Protein AF-A0A2G9TQ74-F1 (afdb_monomer_lite)

Radius of gyration: 32.68 Å; chains: 1; bounding box: 80×17×79 Å

Organism: Teladorsagia circumcincta (NCBI:txid45464)

pLDDT: mean 83.74, std 7.34, range [63.59, 93.81]

Sequence (84 aa):
EELDAITEKLAQLEAPTLNSAAKPDANGVYQRLTDHKKYTGAHKERFDAEGKGRGKAGRVDEAENTGYVGAYKNKDTYDKAHKH

Secondary structure (DSSP, 8-state):
-HHHHHHHHHHHSPP---TTPPPP--HHHHHHHS-GGG--GGGGGGB-TTS-B-TTTTTS-----S---TT---TT-HHHH---

InterPro domains:
  IPR008907 Tubulin polymerization-promoting protein [PF05517] (5-74)
  IPR008907 Tubulin polymerization-promoting protein [PTHR12932] (3-82)
  IPR011992 EF-hand domain pair [SSF47473] (3-46)

Foldseek 3Di:
DVVVVVVVVVVPDDDPDPPPPDDDDCVVVVCVVLPLVPDDDLSVLQADPVGHGPPPRSNDDDDPPVVDDPVDPCPPCPCVVDPD

Structure (mmCIF, N/CA/C/O backbone):
data_AF-A0A2G9TQ74-F1
#
_entry.id   AF-A0A2G9TQ74-F1
#
loop_
_atom_site.group_PDB
_atom_site.id
_atom_site.type_symbol
_atom_site.label_atom_id
_atom_site.label_alt_id
_atom_site.label_comp_id
_atom_site.label_asym_id
_atom_site.label_entity_id
_atom_site.label_seq_id
_atom_site.pdbx_PDB_ins_code
_atom_site.Cartn_x
_atom_site.Cartn_y
_atom_site.Cartn_z
_atom_site.occupancy
_atom_site.B_iso_or_equiv
_atom_site.auth_seq_id
_atom_site.auth_comp_id
_atom_site.auth_asym_id
_atom_site.auth_atom_id
_atom_site.pdbx_PDB_model_num
ATOM 1 N N . GLU A 1 1 ? 43.121 -5.737 -38.851 1.00 74.69 1 GLU A N 1
ATOM 2 C CA . GLU A 1 1 ? 42.491 -5.904 -40.180 1.00 74.69 1 GLU A CA 1
ATOM 3 C C . GLU A 1 1 ? 41.154 -6.637 -40.111 1.00 74.69 1 GLU A C 1
ATOM 5 O O . GLU A 1 1 ? 40.139 -5.993 -40.329 1.00 74.69 1 GLU A O 1
ATOM 10 N N . GLU A 1 2 ? 41.087 -7.924 -39.746 1.00 84.75 2 GLU A N 1
ATOM 11 C CA . GLU A 1 2 ? 39.790 -8.638 -39.703 1.00 84.75 2 GLU A CA 1
ATOM 12 C C . GLU A 1 2 ? 38.822 -8.112 -38.629 1.00 84.75 2 GLU A C 1
ATOM 14 O O . GLU A 1 2 ? 37.629 -7.963 -38.888 1.00 84.75 2 GLU A O 1
ATOM 19 N N . LEU A 1 3 ? 39.326 -7.782 -37.435 1.00 84.25 3 LEU A N 1
ATOM 20 C CA . LEU A 1 3 ? 38.509 -7.214 -36.354 1.00 84.25 3 LEU A CA 1
ATOM 21 C C . LEU A 1 3 ? 37.979 -5.818 -36.703 1.00 84.25 3 LEU A C 1
ATOM 23 O O . LEU A 1 3 ? 36.824 -5.505 -36.414 1.00 84.25 3 LEU A O 1
ATOM 27 N N . ASP A 1 4 ? 38.795 -5.006 -37.371 1.00 89.81 4 ASP A N 1
ATOM 28 C CA . ASP A 1 4 ? 38.409 -3.663 -37.808 1.00 89.81 4 ASP A CA 1
ATOM 29 C C . ASP A 1 4 ? 37.304 -3.751 -38.868 1.00 89.81 4 ASP A C 1
ATOM 31 O O . ASP A 1 4 ? 36.274 -3.091 -38.748 1.00 89.81 4 ASP A O 1
ATOM 35 N N . ALA A 1 5 ? 37.449 -4.677 -39.822 1.00 90.31 5 ALA A N 1
ATOM 36 C CA . ALA A 1 5 ? 36.448 -4.939 -40.852 1.00 90.31 5 ALA A CA 1
ATOM 37 C C . ALA A 1 5 ? 35.115 -5.466 -40.284 1.00 90.31 5 ALA A C 1
ATOM 39 O O . ALA A 1 5 ? 34.046 -5.157 -40.814 1.00 90.31 5 ALA A O 1
ATOM 40 N N . ILE A 1 6 ? 35.148 -6.262 -39.210 1.00 87.62 6 ILE A N 1
ATOM 41 C CA . ILE A 1 6 ? 33.933 -6.723 -38.516 1.00 87.62 6 ILE A CA 1
ATOM 42 C C . ILE A 1 6 ? 33.251 -5.553 -37.801 1.00 87.62 6 ILE A C 1
ATOM 44 O O . ILE A 1 6 ? 32.034 -5.399 -37.896 1.00 87.62 6 ILE A O 1
ATOM 48 N N . THR A 1 7 ? 34.027 -4.711 -37.122 1.00 89.31 7 THR A N 1
ATOM 49 C CA . THR A 1 7 ? 33.505 -3.560 -36.373 1.00 89.31 7 THR A CA 1
ATOM 50 C C . THR A 1 7 ? 32.869 -2.533 -37.311 1.00 89.31 7 THR A C 1
ATOM 52 O O . THR A 1 7 ? 31.781 -2.033 -37.034 1.00 89.31 7 THR A O 1
ATOM 55 N N . GLU A 1 8 ? 33.493 -2.280 -38.461 1.00 91.50 8 GLU A N 1
ATOM 56 C CA . GLU A 1 8 ? 32.982 -1.364 -39.482 1.00 91.50 8 GLU A CA 1
ATOM 57 C C . GLU A 1 8 ? 31.676 -1.875 -40.112 1.00 91.50 8 GLU A C 1
ATOM 59 O O . GLU A 1 8 ? 30.713 -1.119 -40.248 1.00 91.50 8 GLU A O 1
ATOM 64 N N . LYS A 1 9 ? 31.581 -3.184 -40.389 1.00 86.19 9 LYS A N 1
ATOM 65 C CA . LYS A 1 9 ? 30.332 -3.813 -40.853 1.00 86.19 9 LYS A CA 1
ATOM 66 C C . LYS A 1 9 ? 29.205 -3.717 -39.826 1.00 86.19 9 LYS A C 1
ATOM 68 O O . LYS A 1 9 ? 28.065 -3.469 -40.205 1.00 86.19 9 LYS A O 1
ATOM 73 N N . LEU A 1 10 ? 29.508 -3.906 -38.540 1.00 83.00 10 LEU A N 1
ATOM 74 C CA . LEU A 1 10 ? 28.524 -3.779 -37.460 1.00 83.00 10 LEU A CA 1
ATOM 75 C C . LEU A 1 10 ? 28.075 -2.328 -37.244 1.00 83.00 10 LEU A C 1
ATOM 77 O O . LEU A 1 10 ? 26.921 -2.106 -36.897 1.00 83.00 10 LEU A O 1
ATOM 81 N N . ALA A 1 11 ? 28.952 -1.351 -37.480 1.00 83.06 11 ALA A N 1
ATOM 82 C CA . ALA A 1 11 ? 28.619 0.070 -37.389 1.00 83.06 11 ALA A CA 1
ATOM 83 C C . ALA A 1 11 ? 27.753 0.565 -38.563 1.00 83.06 11 ALA A C 1
ATOM 85 O O . ALA A 1 11 ? 26.984 1.509 -38.397 1.00 83.06 11 ALA A O 1
ATOM 86 N N . GLN A 1 12 ? 27.869 -0.064 -39.737 1.00 84.38 12 GLN A N 1
ATOM 87 C CA . GLN A 1 12 ? 27.064 0.244 -40.928 1.00 84.38 12 GLN A CA 1
ATOM 88 C C . GLN A 1 12 ? 25.684 -0.431 -40.931 1.00 84.38 12 GLN A C 1
ATOM 90 O O . GLN A 1 12 ? 24.835 -0.084 -41.751 1.00 84.38 12 GLN A O 1
ATOM 95 N N . LEU A 1 13 ? 25.445 -1.395 -40.038 1.00 79.94 13 LEU A N 1
ATOM 96 C CA . LEU A 1 13 ? 24.135 -2.017 -39.874 1.00 79.94 13 LEU A CA 1
ATOM 97 C C . LEU A 1 13 ? 23.146 -0.996 -39.298 1.00 79.94 13 LEU A C 1
ATOM 99 O O . LEU A 1 13 ? 23.335 -0.467 -38.203 1.00 79.94 13 LEU A O 1
ATOM 103 N N . GLU A 1 14 ? 22.076 -0.729 -40.046 1.00 76.12 14 GLU A N 1
ATOM 104 C CA . GLU A 1 14 ? 20.979 0.115 -39.579 1.00 76.12 14 GLU A CA 1
ATOM 105 C C . GLU A 1 14 ? 20.349 -0.468 -38.307 1.00 76.12 14 GLU A C 1
ATOM 107 O O . GLU A 1 14 ? 20.338 -1.686 -38.089 1.00 76.12 14 GLU A O 1
ATOM 112 N N . ALA A 1 15 ? 19.817 0.414 -37.454 1.00 72.12 15 ALA A N 1
ATOM 113 C CA . ALA A 1 15 ? 19.155 0.002 -36.224 1.00 72.12 15 ALA A CA 1
ATOM 114 C C . ALA A 1 15 ? 18.084 -1.064 -36.529 1.00 72.12 15 ALA A C 1
ATOM 116 O O . ALA A 1 15 ? 17.392 -0.945 -37.545 1.00 72.12 15 ALA A O 1
ATOM 117 N N . PRO A 1 16 ? 17.918 -2.087 -35.667 1.00 73.31 16 PRO A N 1
ATOM 118 C CA . PRO A 1 16 ? 16.964 -3.162 -35.902 1.00 73.31 16 PRO A CA 1
ATOM 119 C C . PRO A 1 16 ? 15.593 -2.592 -36.259 1.00 73.31 16 PRO A C 1
ATOM 121 O O . PRO A 1 16 ? 14.959 -1.903 -35.456 1.00 73.31 16 PRO A O 1
ATOM 124 N N . THR A 1 17 ? 15.144 -2.853 -37.485 1.00 68.19 17 THR A N 1
ATOM 125 C CA . THR A 1 17 ? 13.835 -2.394 -37.933 1.00 68.19 17 THR A CA 1
ATOM 126 C C . THR A 1 17 ? 12.775 -3.183 -37.176 1.00 68.19 17 THR A C 1
ATOM 128 O O . THR A 1 17 ? 12.755 -4.415 -37.178 1.00 68.19 17 THR A O 1
ATOM 131 N N . LEU A 1 18 ? 11.886 -2.472 -36.484 1.00 67.81 18 LEU A N 1
ATOM 132 C CA . LEU A 1 18 ? 10.779 -3.049 -35.722 1.00 67.81 18 LEU A CA 1
ATOM 133 C C . LEU A 1 18 ? 9.653 -3.496 -36.665 1.00 67.81 18 LEU A C 1
ATOM 135 O O . LEU A 1 18 ? 8.497 -3.105 -36.505 1.00 67.81 18 LEU A O 1
ATOM 139 N N . ASN A 1 19 ? 9.983 -4.299 -37.677 1.00 63.59 19 ASN A N 1
ATOM 140 C CA . ASN A 1 19 ? 9.000 -4.903 -38.561 1.00 63.59 19 ASN A CA 1
ATOM 141 C C . ASN A 1 19 ? 8.117 -5.795 -37.686 1.00 63.59 19 ASN A C 1
ATOM 143 O O . ASN A 1 19 ? 8.551 -6.854 -37.243 1.00 63.59 19 ASN A O 1
ATOM 147 N N . SER A 1 20 ? 6.900 -5.335 -37.381 1.00 66.94 20 SER A N 1
ATOM 148 C CA . SER A 1 20 ? 5.906 -6.001 -36.521 1.00 66.94 20 SER A CA 1
ATOM 149 C C . SER A 1 20 ? 6.230 -6.126 -35.020 1.00 66.94 20 SER A C 1
ATOM 151 O O . SER A 1 20 ? 5.671 -6.991 -34.345 1.00 66.94 20 SER A O 1
ATOM 153 N N . ALA A 1 21 ? 7.064 -5.248 -34.450 1.00 68.19 21 ALA A N 1
ATOM 154 C CA . ALA A 1 21 ? 7.256 -5.251 -32.997 1.00 68.19 21 ALA A CA 1
ATOM 155 C C . ALA A 1 21 ? 5.959 -4.884 -32.253 1.00 68.19 21 ALA A C 1
ATOM 157 O O . ALA A 1 21 ? 5.255 -3.935 -32.615 1.00 68.19 21 ALA A O 1
ATOM 158 N N . ALA A 1 22 ? 5.649 -5.636 -31.195 1.00 68.75 22 ALA A N 1
ATOM 159 C CA . ALA A 1 22 ? 4.513 -5.356 -30.326 1.00 68.75 22 ALA A CA 1
ATOM 160 C C . ALA A 1 22 ? 4.642 -3.956 -29.705 1.00 68.75 22 ALA A C 1
ATOM 162 O O . ALA A 1 22 ? 5.729 -3.545 -29.291 1.00 68.75 22 ALA A O 1
ATOM 163 N N . LYS A 1 23 ? 3.524 -3.221 -29.626 1.00 75.06 23 LYS A N 1
ATOM 164 C CA . LYS A 1 23 ? 3.492 -1.918 -28.950 1.00 75.06 23 LYS A CA 1
ATOM 165 C C . LYS A 1 23 ? 3.949 -2.102 -27.495 1.00 75.06 23 LYS A C 1
ATOM 167 O O . LYS A 1 23 ? 3.476 -3.040 -26.852 1.00 75.06 23 LYS A O 1
ATOM 172 N N . PRO A 1 24 ? 4.827 -1.236 -26.965 1.00 71.19 24 PRO A N 1
ATOM 173 C CA . PRO A 1 24 ? 5.233 -1.323 -25.570 1.00 71.19 24 PRO A CA 1
ATOM 174 C C . PRO A 1 24 ? 4.007 -1.150 -24.663 1.00 71.19 24 PRO A C 1
ATOM 176 O O . PRO A 1 24 ? 3.323 -0.129 -24.733 1.00 71.19 24 PRO A O 1
ATOM 179 N N . ASP A 1 25 ? 3.725 -2.156 -23.831 1.00 76.56 25 ASP A N 1
ATOM 180 C CA . ASP A 1 25 ? 2.650 -2.116 -22.838 1.00 76.56 25 ASP A CA 1
ATOM 181 C C . ASP A 1 25 ? 3.217 -1.766 -21.460 1.00 76.56 25 ASP A C 1
ATOM 183 O O . ASP A 1 25 ? 3.929 -2.547 -20.825 1.00 76.56 25 ASP A O 1
ATOM 187 N N . ALA A 1 26 ? 2.892 -0.566 -20.990 1.00 82.25 26 ALA A N 1
ATOM 188 C CA . ALA A 1 26 ? 3.297 -0.088 -19.678 1.00 82.25 26 ALA A CA 1
ATOM 189 C C . ALA A 1 26 ? 2.367 -0.576 -18.546 1.00 82.25 26 ALA A C 1
ATOM 191 O O . ALA A 1 26 ? 2.709 -0.411 -17.371 1.00 82.25 26 ALA A O 1
ATOM 192 N N . ASN A 1 27 ? 1.229 -1.220 -18.853 1.00 82.69 27 ASN A N 1
ATOM 193 C CA . ASN A 1 27 ? 0.260 -1.667 -17.844 1.00 82.69 27 ASN A CA 1
ATOM 194 C C . ASN A 1 27 ? 0.877 -2.576 -16.785 1.00 82.69 27 ASN A C 1
ATOM 196 O O . ASN A 1 27 ? 0.566 -2.422 -15.606 1.00 82.69 27 ASN A O 1
ATOM 200 N N . GLY A 1 28 ? 1.783 -3.482 -17.162 1.00 85.00 28 GLY A N 1
ATOM 201 C CA . GLY A 1 28 ? 2.433 -4.376 -16.199 1.00 85.00 28 GLY A CA 1
ATOM 202 C C . GLY A 1 28 ? 3.262 -3.633 -15.140 1.00 85.00 28 GLY A C 1
ATOM 203 O O . GLY A 1 28 ? 3.353 -4.074 -13.992 1.00 85.00 28 GLY A O 1
ATOM 204 N N . VAL A 1 29 ? 3.837 -2.478 -15.494 1.00 86.44 29 VAL A N 1
ATOM 205 C CA . VAL A 1 29 ? 4.584 -1.626 -14.556 1.00 86.44 29 VAL A CA 1
ATOM 206 C C . VAL A 1 29 ? 3.621 -0.902 -13.623 1.00 86.44 29 VAL A C 1
ATOM 208 O O . VAL A 1 29 ? 3.814 -0.930 -12.406 1.00 86.44 29 VAL A O 1
ATOM 211 N N . TYR A 1 30 ? 2.556 -0.314 -14.171 1.00 86.62 30 TYR A N 1
ATOM 212 C CA . TYR A 1 30 ? 1.555 0.396 -13.377 1.00 86.62 30 TYR A CA 1
ATOM 213 C C . TYR A 1 30 ? 0.834 -0.533 -12.400 1.00 86.62 30 TYR A C 1
ATOM 215 O O . TYR A 1 30 ? 0.748 -0.207 -11.221 1.00 86.62 30 TYR A O 1
ATOM 223 N N . GLN A 1 31 ? 0.431 -1.727 -12.842 1.00 87.31 31 GLN A N 1
ATOM 224 C CA . GLN A 1 31 ? -0.199 -2.735 -11.985 1.00 87.31 31 GLN A CA 1
ATOM 225 C C . GLN A 1 31 ? 0.679 -3.099 -10.789 1.00 87.31 31 GLN A C 1
ATOM 227 O O . GLN A 1 31 ? 0.189 -3.196 -9.670 1.00 87.31 31 GLN A O 1
ATOM 232 N N . ARG A 1 32 ? 1.991 -3.266 -11.000 1.00 86.81 32 ARG A N 1
ATOM 233 C CA . ARG A 1 32 ? 2.931 -3.545 -9.906 1.00 86.81 32 ARG A CA 1
ATOM 234 C C . ARG A 1 32 ? 3.077 -2.371 -8.944 1.00 86.81 32 ARG A C 1
ATOM 236 O O . ARG A 1 32 ? 3.283 -2.611 -7.758 1.00 86.81 32 ARG A O 1
ATOM 243 N N . LEU A 1 33 ? 3.018 -1.139 -9.446 1.00 87.88 33 LEU A N 1
ATOM 244 C CA . LEU A 1 33 ? 3.165 0.068 -8.635 1.00 87.88 33 LEU A CA 1
ATOM 245 C C . LEU A 1 33 ? 1.903 0.365 -7.806 1.00 87.88 33 LEU A C 1
ATOM 247 O O . LEU A 1 33 ? 2.017 0.929 -6.722 1.00 87.88 33 LEU A O 1
ATOM 251 N N . THR A 1 34 ? 0.721 -0.035 -8.285 1.00 87.44 34 THR A N 1
ATOM 252 C CA . THR A 1 34 ? -0.574 0.218 -7.628 1.00 87.44 34 THR A CA 1
ATOM 253 C C . THR A 1 34 ? -1.152 -0.995 -6.888 1.00 87.44 34 THR A C 1
ATOM 255 O O . THR A 1 34 ? -2.292 -0.945 -6.431 1.00 87.44 34 THR A O 1
ATOM 258 N N . ASP A 1 35 ? -0.408 -2.099 -6.770 1.00 90.69 35 ASP A N 1
ATOM 259 C CA . ASP A 1 35 ? -0.878 -3.311 -6.090 1.00 90.69 35 ASP A CA 1
ATOM 260 C C . ASP A 1 35 ? -0.809 -3.171 -4.561 1.00 90.69 35 ASP A C 1
ATOM 262 O O . ASP A 1 35 ? 0.222 -3.406 -3.923 1.00 90.69 35 ASP A O 1
ATOM 266 N N . HIS A 1 36 ? -1.950 -2.835 -3.961 1.00 90.25 36 HIS A N 1
ATOM 267 C CA . HIS A 1 36 ? -2.102 -2.695 -2.514 1.00 90.25 36 HIS A CA 1
ATOM 268 C C . HIS A 1 36 ? -1.877 -4.006 -1.733 1.00 90.25 36 HIS A C 1
ATOM 270 O O . HIS A 1 36 ? -1.584 -3.965 -0.537 1.00 90.25 36 HIS A O 1
ATOM 276 N N . LYS A 1 37 ? -1.978 -5.182 -2.371 1.00 90.38 37 LYS A N 1
ATOM 277 C CA . LYS A 1 37 ? -1.864 -6.485 -1.687 1.00 90.38 37 LYS A CA 1
ATOM 278 C C . LYS A 1 37 ? -0.433 -6.820 -1.284 1.00 90.38 37 LYS A C 1
ATOM 280 O O . LYS A 1 37 ? -0.226 -7.707 -0.458 1.00 90.38 37 LYS A O 1
ATOM 285 N N . LYS A 1 38 ? 0.553 -6.124 -1.854 1.00 91.19 38 LYS A N 1
ATOM 286 C CA . LYS A 1 38 ? 1.973 -6.342 -1.549 1.00 91.19 38 LYS A CA 1
ATOM 287 C C . LYS A 1 38 ? 2.447 -5.630 -0.288 1.00 91.19 38 LYS A C 1
ATOM 289 O O . LYS A 1 38 ? 3.549 -5.916 0.176 1.00 91.19 38 LYS A O 1
ATOM 294 N N . TYR A 1 39 ? 1.644 -4.732 0.282 1.00 91.38 39 TYR A N 1
ATOM 295 C CA . TYR A 1 39 ? 1.975 -4.105 1.556 1.00 91.38 39 TYR A CA 1
ATOM 296 C C . TYR A 1 39 ? 1.854 -5.108 2.711 1.00 91.38 39 TYR A C 1
ATOM 298 O O . TYR A 1 39 ? 0.912 -5.897 2.788 1.00 91.38 39 TYR A O 1
ATOM 306 N N . THR A 1 40 ? 2.816 -5.069 3.632 1.00 92.44 40 THR A N 1
ATOM 307 C CA . THR A 1 40 ? 2.907 -5.976 4.786 1.00 92.44 40 THR A CA 1
ATOM 308 C C . THR A 1 40 ? 2.964 -5.197 6.103 1.00 92.44 40 THR A C 1
ATOM 310 O O . THR A 1 40 ? 3.102 -3.968 6.120 1.00 92.44 40 THR A O 1
ATOM 313 N N . GLY A 1 41 ? 2.815 -5.908 7.227 1.00 91.00 41 GLY A N 1
ATOM 314 C CA . GLY A 1 41 ? 2.836 -5.318 8.569 1.00 91.00 41 GLY A CA 1
ATOM 315 C C . GLY A 1 41 ? 1.831 -4.173 8.725 1.00 91.00 41 GLY A C 1
ATOM 316 O O . GLY A 1 41 ? 0.731 -4.223 8.181 1.00 91.00 41 GLY A O 1
ATOM 317 N N . ALA A 1 42 ? 2.235 -3.099 9.407 1.00 89.31 42 ALA A N 1
ATOM 318 C CA . ALA A 1 42 ? 1.373 -1.941 9.663 1.00 89.31 42 ALA A CA 1
ATOM 319 C C . ALA A 1 42 ? 0.887 -1.220 8.388 1.00 89.31 42 ALA A C 1
ATOM 321 O O . ALA A 1 42 ? -0.106 -0.501 8.426 1.00 89.31 42 ALA A O 1
ATOM 322 N N . HIS A 1 43 ? 1.570 -1.386 7.249 1.00 91.31 43 HIS A N 1
ATOM 323 C CA . HIS A 1 43 ? 1.139 -0.774 5.990 1.00 91.31 43 HIS A CA 1
ATOM 324 C C . HIS A 1 43 ? -0.025 -1.534 5.354 1.00 91.31 43 HIS A C 1
ATOM 326 O O . HIS A 1 43 ? -0.830 -0.920 4.659 1.00 91.31 43 HIS A O 1
ATOM 332 N N . LYS A 1 44 ? -0.148 -2.839 5.627 1.00 92.56 44 LYS A N 1
ATOM 333 C CA . LYS A 1 44 ? -1.274 -3.657 5.168 1.00 92.56 44 LYS A CA 1
ATOM 334 C C . LYS A 1 44 ? -2.596 -3.170 5.760 1.00 92.56 44 LYS A C 1
ATOM 336 O O . LYS A 1 44 ? -3.575 -3.042 5.038 1.00 92.56 44 LYS A O 1
ATOM 341 N N . GLU A 1 45 ? -2.589 -2.808 7.042 1.00 92.44 45 GLU A N 1
ATOM 342 C CA . GLU A 1 45 ? -3.778 -2.336 7.767 1.00 92.44 45 GLU A CA 1
ATOM 343 C C . GLU A 1 45 ? -4.322 -0.995 7.252 1.00 92.44 45 GLU A C 1
ATOM 345 O O . GLU A 1 45 ? -5.462 -0.623 7.531 1.00 92.44 45 GL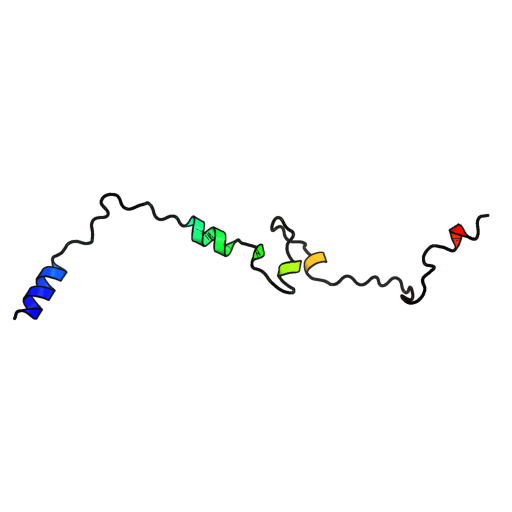U A O 1
ATOM 350 N N . ARG A 1 46 ? -3.533 -0.265 6.455 1.00 93.12 46 ARG A N 1
ATOM 351 C CA . ARG A 1 46 ? -3.925 1.036 5.905 1.00 93.12 46 ARG A CA 1
ATOM 352 C C . ARG A 1 46 ? -4.933 0.944 4.771 1.00 93.12 46 ARG A C 1
ATOM 354 O O . ARG A 1 46 ? -5.543 1.968 4.471 1.00 93.12 46 ARG A O 1
ATOM 361 N N . PHE A 1 47 ? -5.105 -0.221 4.154 1.00 93.81 47 PHE A N 1
ATOM 362 C CA . PHE A 1 47 ? -5.971 -0.420 2.994 1.00 93.81 47 PHE A CA 1
ATOM 363 C C . PHE A 1 47 ? -7.022 -1.492 3.281 1.00 93.81 47 PHE A C 1
ATOM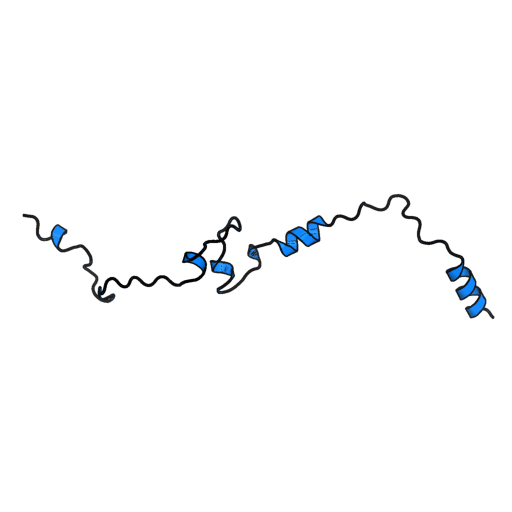 365 O O . PHE A 1 47 ? -6.808 -2.385 4.099 1.00 93.81 47 PHE A O 1
ATOM 372 N N . ASP A 1 48 ? -8.177 -1.390 2.635 1.00 90.75 48 ASP A N 1
ATOM 373 C CA . ASP A 1 48 ? -9.160 -2.468 2.609 1.00 90.75 48 ASP A CA 1
ATOM 374 C C . ASP A 1 48 ? -8.850 -3.489 1.498 1.00 90.75 48 ASP A C 1
ATOM 376 O O . ASP A 1 48 ? -7.842 -3.402 0.788 1.00 90.75 48 ASP A O 1
ATOM 380 N N . ALA A 1 49 ? -9.711 -4.501 1.369 1.00 88.81 49 ALA A N 1
ATOM 381 C CA . ALA A 1 49 ? -9.556 -5.564 0.376 1.00 88.81 49 ALA A CA 1
ATOM 382 C 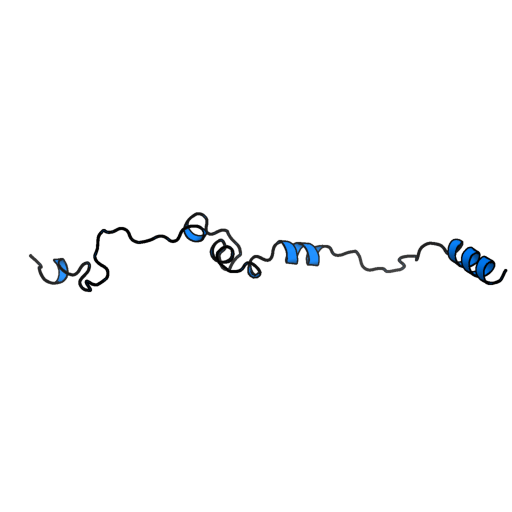C . ALA A 1 49 ? -9.654 -5.065 -1.079 1.00 88.81 49 ALA A C 1
ATOM 384 O O . ALA A 1 49 ? -9.178 -5.751 -1.984 1.00 88.81 49 ALA A O 1
ATOM 385 N N . GLU A 1 50 ? -10.240 -3.886 -1.289 1.00 89.44 50 GLU A N 1
ATOM 386 C CA . GLU A 1 50 ? -10.434 -3.233 -2.586 1.00 89.44 50 GLU A CA 1
ATOM 387 C C . GLU A 1 50 ? -9.310 -2.223 -2.891 1.00 89.44 50 GLU A C 1
ATOM 389 O O . GLU A 1 50 ? -9.244 -1.675 -3.990 1.00 89.44 50 GLU A O 1
ATOM 394 N N . GLY A 1 51 ? -8.403 -1.988 -1.934 1.00 88.50 51 GLY A N 1
ATOM 395 C CA . GLY A 1 51 ? -7.275 -1.067 -2.060 1.00 88.50 51 GLY A CA 1
ATOM 396 C C . GLY A 1 51 ? -7.588 0.375 -1.668 1.00 88.50 51 GLY A C 1
ATOM 397 O O . GLY A 1 51 ? -6.739 1.254 -1.832 1.00 88.50 51 GLY A O 1
ATOM 398 N N . LYS A 1 52 ? -8.772 0.650 -1.114 1.00 90.56 52 LYS A N 1
ATOM 399 C CA . LYS A 1 52 ? -9.128 1.970 -0.596 1.00 90.56 52 LYS A CA 1
ATOM 400 C C . LYS A 1 52 ? -8.524 2.162 0.794 1.00 90.56 52 LYS A C 1
ATOM 402 O O . LYS A 1 52 ? -8.480 1.259 1.627 1.00 90.56 52 LYS A O 1
ATOM 407 N N . GLY A 1 53 ? -8.029 3.367 1.060 1.00 92.56 53 GLY A N 1
ATOM 408 C CA . GLY A 1 53 ? -7.419 3.691 2.347 1.00 92.56 53 GLY A CA 1
ATOM 409 C C . GLY A 1 53 ? -8.435 3.683 3.498 1.00 92.56 53 GLY A C 1
ATOM 410 O O . GLY A 1 53 ? -9.444 4.381 3.439 1.00 92.56 53 GLY A O 1
ATOM 411 N N . ARG A 1 54 ? -8.118 2.983 4.593 1.00 91.50 54 ARG A N 1
ATOM 412 C CA . ARG A 1 54 ? -8.911 2.916 5.839 1.00 91.50 54 ARG A CA 1
ATOM 413 C C . ARG A 1 54 ? -8.741 4.137 6.754 1.00 91.50 54 ARG A C 1
ATOM 415 O O . ARG A 1 54 ? -9.294 4.192 7.850 1.00 91.50 54 ARG A O 1
ATOM 422 N N . GLY A 1 55 ? -7.966 5.137 6.334 1.00 90.44 55 GLY A N 1
ATOM 423 C CA . GLY A 1 55 ? -7.837 6.406 7.050 1.00 90.44 55 GLY A CA 1
ATOM 424 C C . GLY A 1 55 ? -7.226 6.260 8.448 1.00 90.44 55 GLY A C 1
ATOM 425 O O . GLY A 1 55 ? -6.106 5.771 8.591 1.00 90.44 55 GLY A O 1
ATOM 426 N N . LYS A 1 56 ? -7.910 6.775 9.478 1.00 88.56 56 LYS A N 1
ATOM 427 C CA . LYS A 1 56 ? -7.438 6.724 10.875 1.00 88.56 56 LYS A CA 1
ATOM 428 C C . LYS A 1 56 ? -7.444 5.293 11.425 1.00 88.56 56 LYS A C 1
ATOM 430 O O . LYS A 1 56 ? -6.443 4.884 12.000 1.00 88.56 56 LYS A O 1
ATOM 435 N N . ALA A 1 57 ? -8.500 4.530 11.143 1.00 88.56 57 ALA A N 1
ATOM 436 C CA . ALA A 1 57 ? -8.675 3.157 11.619 1.00 88.56 57 ALA A CA 1
ATOM 437 C C . ALA A 1 57 ? -7.575 2.193 11.138 1.00 88.56 57 ALA A C 1
ATOM 439 O O . ALA A 1 57 ? -7.266 1.221 11.807 1.00 88.56 57 ALA A O 1
ATOM 440 N N . GLY A 1 58 ? -6.957 2.464 9.983 1.00 90.19 58 GLY A N 1
ATOM 441 C CA . GLY A 1 58 ? -5.824 1.677 9.479 1.00 90.19 58 GLY A CA 1
ATOM 442 C C . GLY A 1 58 ? -4.444 2.152 9.949 1.00 90.19 58 GLY A C 1
ATOM 443 O O . GLY A 1 58 ? -3.427 1.640 9.488 1.00 90.19 58 GLY A O 1
ATOM 444 N N . ARG A 1 59 ? -4.382 3.204 10.776 1.00 90.75 59 ARG A N 1
ATOM 445 C CA . ARG A 1 59 ? -3.131 3.836 11.240 1.00 90.75 59 ARG A CA 1
ATOM 446 C C . ARG A 1 59 ? -2.988 3.871 12.755 1.00 90.75 59 ARG A C 1
ATOM 448 O O . ARG A 1 59 ? -1.887 4.131 13.231 1.00 90.75 59 ARG A O 1
ATOM 455 N N . VAL A 1 60 ? -4.080 3.664 13.480 1.00 88.56 60 VAL A N 1
ATOM 456 C CA . VAL A 1 60 ? -4.143 3.741 14.936 1.00 88.56 60 VAL A CA 1
ATOM 457 C C . VAL A 1 60 ? -4.796 2.467 15.442 1.00 88.56 60 VAL A C 1
ATOM 459 O O . VAL A 1 60 ? -5.820 2.054 14.906 1.00 88.56 60 VAL A O 1
ATOM 462 N N . ASP A 1 61 ? -4.198 1.874 16.468 1.00 83.12 61 ASP A N 1
ATOM 463 C CA . ASP A 1 61 ? -4.826 0.811 17.244 1.00 83.12 61 ASP A CA 1
ATOM 464 C C . ASP A 1 61 ? -5.796 1.466 18.237 1.00 83.12 61 ASP A C 1
ATOM 466 O O . ASP A 1 61 ? -5.380 2.124 19.197 1.00 83.12 61 ASP A O 1
ATOM 470 N N . GLU A 1 62 ? -7.091 1.425 17.928 1.00 79.00 62 GLU A N 1
ATOM 471 C CA . GLU A 1 62 ? -8.117 2.027 18.776 1.00 79.00 62 GLU A CA 1
ATOM 472 C C . GLU A 1 62 ? -8.372 1.124 19.987 1.00 79.00 62 GLU A C 1
ATOM 474 O O . GLU A 1 62 ? -9.061 0.111 19.907 1.00 79.00 62 GLU A O 1
ATOM 479 N N . ALA A 1 63 ? -7.807 1.509 21.132 1.00 78.56 63 ALA A N 1
ATOM 480 C CA . ALA A 1 63 ? -8.110 0.888 22.412 1.00 78.56 63 ALA A CA 1
ATOM 481 C C . ALA A 1 63 ? -9.408 1.463 23.007 1.00 78.56 63 ALA A C 1
ATOM 483 O O . ALA A 1 63 ? -9.584 2.682 23.106 1.00 78.56 63 ALA A O 1
ATOM 484 N N . GLU A 1 64 ? -10.293 0.577 23.464 1.00 79.12 64 GLU A N 1
ATOM 485 C CA . GLU A 1 64 ? -11.528 0.926 24.171 1.00 79.12 64 GLU A CA 1
ATOM 486 C C . GLU A 1 64 ? -11.214 1.476 25.573 1.00 79.12 64 GLU A C 1
ATOM 488 O O . GLU A 1 64 ? -11.135 0.744 26.561 1.00 79.12 64 GLU A O 1
ATOM 493 N N . ASN A 1 65 ? -11.046 2.796 25.682 1.00 78.31 65 ASN A N 1
ATOM 494 C CA . ASN A 1 65 ? -10.739 3.501 26.933 1.00 78.31 65 ASN A CA 1
ATOM 495 C C . ASN A 1 65 ? -11.995 3.762 27.786 1.00 78.31 65 ASN A C 1
ATOM 497 O O . ASN A 1 65 ? -12.199 4.853 28.311 1.00 78.31 65 ASN A O 1
ATOM 501 N N . THR A 1 66 ? -12.860 2.760 27.933 1.00 82.38 66 THR A N 1
ATOM 502 C CA . THR A 1 66 ? -14.136 2.885 28.666 1.00 82.38 66 THR A CA 1
ATOM 503 C C . THR A 1 66 ? -13.963 2.932 30.191 1.00 82.38 66 THR A C 1
ATOM 505 O O . THR A 1 66 ? -14.947 3.013 30.922 1.00 82.38 66 THR A O 1
ATOM 508 N N . GLY A 1 67 ? -12.725 2.823 30.695 1.00 79.88 67 GLY A N 1
ATOM 509 C CA . GLY A 1 67 ? -12.424 2.641 32.122 1.00 79.88 67 GLY A CA 1
ATOM 510 C C . GLY A 1 67 ? -12.878 1.283 32.672 1.00 79.88 67 GLY A C 1
ATOM 511 O O . GLY A 1 67 ? -12.672 0.984 33.847 1.00 79.88 67 GLY A O 1
ATOM 512 N N . TYR A 1 68 ? -13.490 0.453 31.826 1.00 80.56 68 TYR A N 1
ATOM 513 C CA . TYR A 1 68 ? -13.996 -0.852 32.190 1.00 80.56 68 TYR A CA 1
ATOM 514 C C . TYR A 1 68 ? -12.851 -1.858 32.318 1.00 80.56 68 TYR A C 1
ATOM 516 O O . TYR A 1 68 ? -11.985 -1.976 31.450 1.00 80.56 68 TYR A O 1
ATOM 524 N N . VAL A 1 69 ? -12.850 -2.606 33.417 1.00 84.25 69 VAL A N 1
ATOM 525 C CA . VAL A 1 69 ? -11.792 -3.570 33.722 1.00 84.25 69 VAL A CA 1
ATOM 526 C C . VAL A 1 69 ? -11.989 -4.827 32.877 1.00 84.25 69 VAL A C 1
ATOM 528 O O . VAL A 1 69 ? -12.958 -5.557 33.066 1.00 84.25 69 VAL A O 1
ATOM 531 N N . GLY A 1 70 ? -11.042 -5.125 31.982 1.00 79.50 70 GLY A N 1
ATOM 532 C CA . GLY A 1 70 ? -11.145 -6.248 31.037 1.00 79.50 70 GLY A CA 1
ATOM 533 C C . GLY A 1 70 ? -11.300 -7.639 31.674 1.00 79.50 70 GLY A C 1
ATOM 534 O O . GLY A 1 70 ? -11.833 -8.546 31.042 1.00 79.50 70 GLY A O 1
ATOM 535 N N . ALA A 1 71 ? -10.896 -7.822 32.936 1.00 82.31 71 ALA A N 1
ATOM 536 C CA . ALA A 1 71 ? -11.100 -9.075 33.671 1.00 82.31 71 ALA A CA 1
ATOM 537 C C . ALA A 1 71 ? -12.562 -9.297 34.112 1.00 82.31 71 ALA A C 1
ATOM 539 O O . ALA A 1 71 ? -12.947 -10.418 34.453 1.00 82.31 71 ALA A O 1
ATOM 540 N N . TYR A 1 72 ? -13.382 -8.244 34.124 1.00 82.44 72 TYR A N 1
ATOM 541 C CA . TYR A 1 72 ? -14.769 -8.320 34.557 1.00 82.44 72 TYR A CA 1
ATOM 542 C C . TYR A 1 72 ? -15.673 -8.700 33.376 1.00 82.44 72 TYR A C 1
ATOM 544 O O . TYR A 1 72 ? -15.738 -8.006 32.364 1.00 82.44 72 TYR A O 1
ATOM 552 N N . LYS A 1 73 ? -16.390 -9.824 33.487 1.00 83.69 73 LYS A N 1
ATOM 553 C CA . LYS A 1 73 ? -17.163 -10.411 32.370 1.00 83.69 73 LYS A CA 1
ATOM 554 C C . LYS A 1 73 ? -18.602 -9.901 32.258 1.00 83.69 73 LYS A C 1
ATOM 556 O O . LYS A 1 73 ? -19.258 -10.142 31.252 1.00 83.69 73 LYS A O 1
ATOM 561 N N . ASN A 1 74 ? -19.088 -9.190 33.270 1.00 83.00 74 ASN A N 1
ATOM 562 C CA . ASN A 1 74 ? -20.490 -8.794 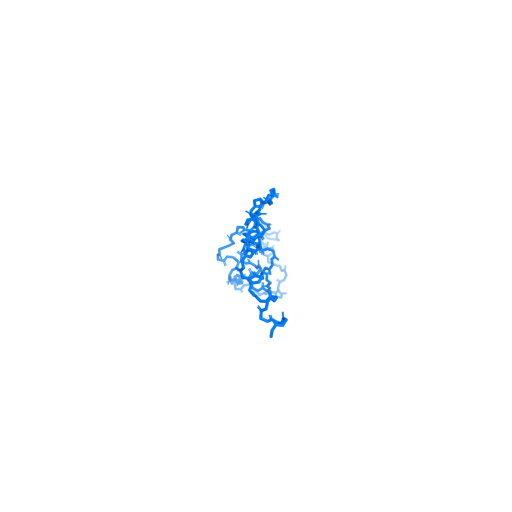33.388 1.00 83.00 74 ASN A CA 1
ATOM 563 C C . ASN A 1 74 ? -20.702 -7.340 32.932 1.00 83.00 74 ASN A C 1
ATOM 565 O O . ASN A 1 7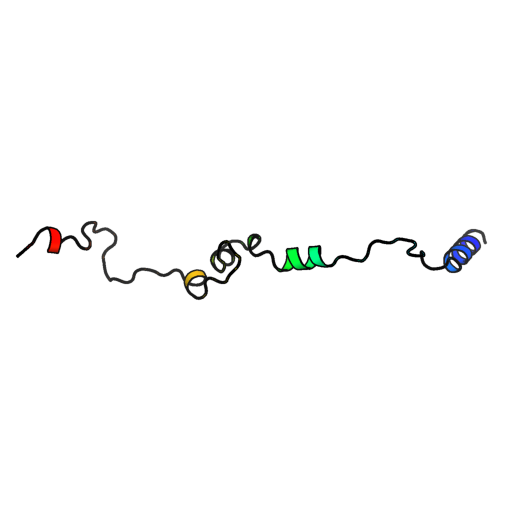4 ? -21.325 -6.536 33.630 1.00 83.00 74 ASN A O 1
ATOM 569 N N . LYS A 1 75 ? -20.147 -6.985 31.765 1.00 82.62 75 LYS A N 1
ATOM 570 C CA . LYS A 1 75 ? -20.343 -5.658 31.171 1.00 82.62 75 LYS A CA 1
ATOM 571 C C . LYS A 1 75 ? -21.781 -5.570 30.674 1.00 82.62 75 LYS A C 1
ATOM 573 O O . LYS A 1 75 ? -22.275 -6.515 30.064 1.00 82.62 75 LYS A O 1
ATOM 578 N N . ASP A 1 76 ? -22.450 -4.448 30.923 1.00 85.31 76 ASP A N 1
ATOM 579 C CA . ASP A 1 76 ? -23.805 -4.182 30.419 1.00 85.31 76 ASP A CA 1
ATOM 580 C C . ASP A 1 76 ? -24.863 -5.224 30.875 1.00 85.31 76 ASP A C 1
ATOM 582 O O . ASP A 1 76 ? -25.835 -5.508 30.166 1.00 85.31 76 ASP A O 1
ATOM 586 N N . THR A 1 77 ? -24.678 -5.850 32.049 1.00 85.12 77 THR A N 1
ATOM 587 C CA . THR A 1 77 ? -25.623 -6.848 32.598 1.00 85.12 77 THR A CA 1
ATOM 588 C C . THR A 1 77 ? -26.482 -6.344 33.758 1.00 85.12 77 THR A C 1
ATOM 590 O O . THR A 1 77 ? -27.422 -7.042 34.133 1.00 85.12 77 THR A O 1
ATOM 593 N N . TYR A 1 78 ? -26.191 -5.174 34.338 1.00 82.81 78 TYR A N 1
ATOM 594 C CA . TYR A 1 78 ? -26.899 -4.667 35.523 1.00 82.81 78 TYR A CA 1
ATOM 595 C C . TYR A 1 78 ? -28.409 -4.523 35.275 1.00 82.81 78 TYR A C 1
ATOM 597 O O . TYR A 1 78 ? -29.200 -5.168 35.964 1.00 82.81 78 TYR A O 1
ATOM 605 N N . ASP A 1 79 ? -28.791 -3.816 34.207 1.00 85.19 79 ASP A N 1
ATOM 606 C CA . ASP A 1 7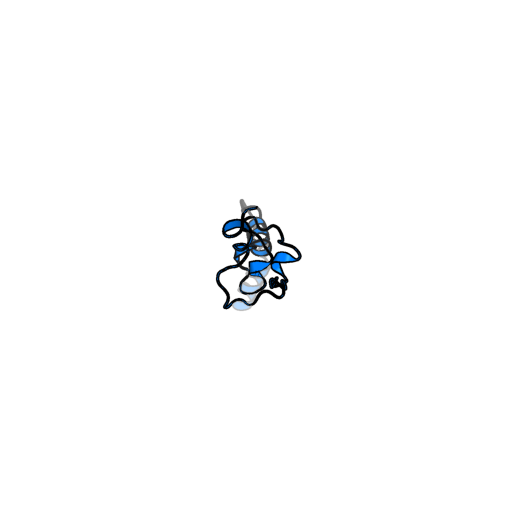9 ? -30.194 -3.584 33.821 1.00 85.19 79 ASP A CA 1
ATOM 607 C C . ASP A 1 79 ? -30.929 -4.869 33.402 1.00 85.19 79 ASP A C 1
ATOM 609 O O . ASP A 1 79 ? -32.156 -4.950 33.436 1.00 85.19 79 ASP A O 1
ATOM 613 N N . LYS A 1 80 ? -30.188 -5.915 33.007 1.00 83.50 80 LYS A N 1
ATOM 614 C CA . LYS A 1 80 ? -30.771 -7.226 32.673 1.00 83.50 80 LYS A CA 1
ATOM 615 C C . LYS A 1 80 ? -31.202 -7.985 33.925 1.00 83.50 80 LYS A C 1
ATOM 617 O O . LYS A 1 80 ? -32.179 -8.726 33.867 1.00 83.50 80 LYS A O 1
ATOM 622 N N . ALA A 1 81 ? -30.458 -7.823 35.020 1.00 82.62 81 ALA A N 1
ATOM 623 C CA . ALA A 1 81 ? -30.705 -8.498 36.291 1.00 82.62 81 ALA A CA 1
ATOM 624 C C . ALA A 1 81 ? -31.606 -7.686 37.237 1.00 82.62 81 ALA A C 1
ATOM 626 O O . ALA A 1 81 ? -32.290 -8.273 38.069 1.00 82.62 81 ALA A O 1
ATOM 627 N N . HIS A 1 82 ? -31.629 -6.360 37.095 1.00 79.88 82 HIS A N 1
ATOM 628 C CA . HIS A 1 82 ? -32.394 -5.448 37.942 1.00 79.88 82 HIS A CA 1
ATOM 629 C C . HIS A 1 82 ? -33.383 -4.678 37.066 1.00 79.88 82 HIS A C 1
ATOM 631 O O . HIS A 1 82 ? -33.135 -3.542 36.672 1.00 79.88 82 HIS A O 1
ATOM 637 N N . LYS A 1 83 ? -34.497 -5.328 36.719 1.00 79.31 83 LYS A N 1
ATOM 638 C CA . LYS A 1 83 ? -35.632 -4.650 36.087 1.00 79.31 83 LYS A CA 1
ATOM 639 C C . LYS A 1 83 ? -36.523 -4.058 37.179 1.00 79.31 83 LYS A C 1
ATOM 641 O O . LYS A 1 83 ? -36.920 -4.787 38.086 1.00 79.31 83 LYS A O 1
ATOM 646 N N . HIS A 1 84 ? -36.792 -2.758 37.082 1.00 63.75 84 HIS A N 1
ATOM 647 C CA . HIS A 1 84 ? -37.879 -2.099 37.807 1.00 63.75 84 HIS A CA 1
ATOM 648 C C . HIS A 1 84 ? -39.232 -2.438 37.180 1.00 63.75 84 HIS A C 1
ATOM 650 O O . HIS A 1 84 ? -39.272 -2.620 35.939 1.00 63.75 84 HIS A O 1
#